Protein AF-K9FH38-F1 (afdb_monomer_lite)

InterPro domains:
  IPR036291 NAD(P)-binding domain superfamily [SSF51735] (2-85)

Foldseek 3Di:
DQQDQDPVCRVVNPVSVVVVVVLVVVQVVVVPDPDDDAAADEAEDAADDPCPDCVNCVVPDVVVVVHDYPVQQVVQQVVCVVVVDRYHYDDPSVVSVVVRCVVVPDPPDPDPPPPVVVVVVVVVVPDDD

pLDDT: mean 74.01, std 19.19, range [34.91, 97.19]

Structure (mmCIF, N/CA/C/O backbone):
data_AF-K9FH38-F1
#
_entry.id   AF-K9FH38-F1
#
loop_
_atom_site.group_PDB
_atom_site.id
_atom_site.type_symbol
_atom_site.label_atom_id
_atom_site.label_alt_id
_atom_site.label_comp_id
_atom_site.label_asym_id
_atom_site.label_entity_id
_atom_site.label_seq_id
_atom_site.pdbx_PDB_ins_code
_atom_site.Cartn_x
_atom_site.Cartn_y
_atom_site.Cartn_z
_atom_site.occupancy
_atom_site.B_iso_or_equiv
_atom_site.auth_seq_id
_atom_site.auth_comp_id
_atom_site.auth_asym_id
_atom_site.auth_atom_id
_atom_site.pdbx_PDB_model_num
ATOM 1 N N . MET A 1 1 ? 7.591 3.361 -2.419 1.00 61.41 1 MET A N 1
ATOM 2 C CA . MET A 1 1 ? 7.734 2.183 -1.550 1.00 61.41 1 MET A CA 1
ATOM 3 C C . MET A 1 1 ? 7.719 2.705 -0.131 1.00 61.41 1 MET A C 1
ATOM 5 O O . MET A 1 1 ? 8.562 3.538 0.170 1.00 61.41 1 MET A O 1
ATOM 9 N N . ALA A 1 2 ? 6.690 2.349 0.643 1.00 67.56 2 ALA A N 1
ATOM 10 C CA . ALA A 1 2 ? 6.457 2.847 2.005 1.00 67.56 2 ALA A CA 1
ATOM 11 C C . ALA A 1 2 ? 7.246 2.064 3.069 1.00 67.56 2 ALA A C 1
ATOM 13 O O . ALA A 1 2 ? 7.645 2.636 4.073 1.00 67.56 2 ALA A O 1
ATOM 14 N N . LEU A 1 3 ? 7.472 0.770 2.819 1.00 78.44 3 LEU A N 1
ATOM 15 C CA . LEU A 1 3 ? 7.978 -0.193 3.803 1.00 78.44 3 LEU A CA 1
ATOM 16 C C . LEU A 1 3 ? 9.509 -0.318 3.800 1.00 78.44 3 LEU A C 1
ATOM 18 O O . LEU A 1 3 ? 10.116 -0.628 4.817 1.00 78.44 3 LEU A O 1
ATOM 22 N N . VAL A 1 4 ? 10.146 -0.048 2.655 1.00 78.06 4 VAL A N 1
ATOM 23 C CA . VAL A 1 4 ? 11.599 -0.182 2.471 1.00 78.06 4 VAL A CA 1
ATOM 24 C C . VAL A 1 4 ? 12.186 1.139 1.966 1.00 78.06 4 VAL A C 1
ATOM 26 O O . VAL A 1 4 ? 11.631 1.724 1.024 1.00 78.06 4 VAL A O 1
ATOM 29 N N . PRO A 1 5 ? 13.310 1.616 2.539 1.00 74.12 5 PRO A N 1
ATOM 30 C CA . PRO A 1 5 ? 13.972 2.834 2.087 1.00 74.12 5 PRO A CA 1
ATOM 31 C C . PRO A 1 5 ? 14.357 2.783 0.603 1.00 74.12 5 PRO A C 1
ATOM 33 O O . PRO A 1 5 ? 15.043 1.870 0.147 1.00 74.12 5 PRO A O 1
ATOM 36 N N . MET A 1 6 ? 13.958 3.807 -0.157 1.00 73.88 6 MET A N 1
ATOM 37 C CA . MET A 1 6 ? 14.328 3.962 -1.566 1.00 73.88 6 MET A CA 1
ATOM 38 C C . MET A 1 6 ? 15.359 5.083 -1.728 1.00 73.88 6 MET A C 1
ATOM 40 O O . MET A 1 6 ? 15.008 6.262 -1.753 1.00 73.88 6 MET A O 1
ATOM 44 N N . MET A 1 7 ? 16.629 4.715 -1.909 1.00 75.38 7 MET A N 1
ATOM 45 C CA . MET A 1 7 ? 17.748 5.673 -1.970 1.00 75.38 7 MET A CA 1
ATOM 46 C C . MET A 1 7 ? 17.663 6.663 -3.140 1.00 75.38 7 MET A C 1
ATOM 48 O O . MET A 1 7 ? 18.111 7.799 -3.028 1.00 75.38 7 MET A O 1
ATOM 52 N N . ARG A 1 8 ? 17.062 6.254 -4.263 1.00 72.31 8 ARG A N 1
ATOM 53 C CA . ARG A 1 8 ? 16.936 7.087 -5.469 1.00 72.31 8 ARG A CA 1
ATOM 54 C C . ARG A 1 8 ? 15.893 8.203 -5.325 1.00 72.31 8 ARG A C 1
ATOM 56 O O . ARG A 1 8 ? 15.987 9.219 -6.007 1.00 72.31 8 ARG A O 1
ATOM 63 N N . CYS A 1 9 ? 14.893 8.015 -4.464 1.00 77.75 9 CYS A N 1
ATOM 64 C CA . CYS A 1 9 ? 13.778 8.947 -4.284 1.00 77.75 9 CYS A CA 1
ATOM 65 C C . CYS A 1 9 ? 13.384 9.013 -2.794 1.00 77.75 9 CYS A C 1
ATOM 67 O O . CYS A 1 9 ? 12.331 8.489 -2.414 1.00 77.75 9 CYS A O 1
ATOM 69 N N . PRO A 1 10 ? 14.220 9.626 -1.933 1.00 79.25 10 PRO A N 1
ATOM 70 C CA . PRO A 1 10 ? 14.017 9.603 -0.483 1.00 79.25 10 PRO A CA 1
ATOM 71 C C . PRO A 1 10 ? 12.735 10.327 -0.050 1.00 79.25 10 PRO A C 1
ATOM 73 O O . PRO A 1 10 ? 12.040 9.866 0.850 1.00 79.25 10 PRO A O 1
ATOM 76 N N . ASN A 1 11 ? 12.369 11.415 -0.733 1.00 85.56 11 ASN A N 1
ATOM 77 C CA . ASN A 1 11 ? 11.118 12.141 -0.500 1.00 85.56 11 ASN A CA 1
ATOM 78 C C . ASN A 1 11 ? 9.879 11.282 -0.808 1.00 85.56 11 ASN A C 1
ATOM 80 O O . ASN A 1 11 ? 8.954 11.227 -0.004 1.00 85.56 11 ASN A O 1
ATOM 84 N N . TYR A 1 12 ? 9.883 10.562 -1.933 1.00 82.00 12 TYR A N 1
ATOM 85 C CA . TYR A 1 12 ? 8.805 9.653 -2.316 1.00 82.00 12 TYR A CA 1
ATOM 86 C C . TYR A 1 12 ? 8.640 8.522 -1.296 1.00 82.00 12 TYR A C 1
ATOM 88 O O . TYR A 1 12 ? 7.517 8.213 -0.896 1.00 82.00 12 TYR A O 1
ATOM 96 N N . GLY A 1 13 ? 9.754 7.923 -0.856 1.00 84.50 13 GLY A N 1
ATOM 97 C CA . GLY A 1 13 ? 9.752 6.903 0.194 1.00 84.50 13 GLY A CA 1
ATOM 98 C C . GLY A 1 13 ? 9.163 7.427 1.505 1.00 84.50 13 GLY A C 1
ATOM 99 O O . GLY A 1 13 ? 8.223 6.833 2.027 1.00 84.50 13 GLY A O 1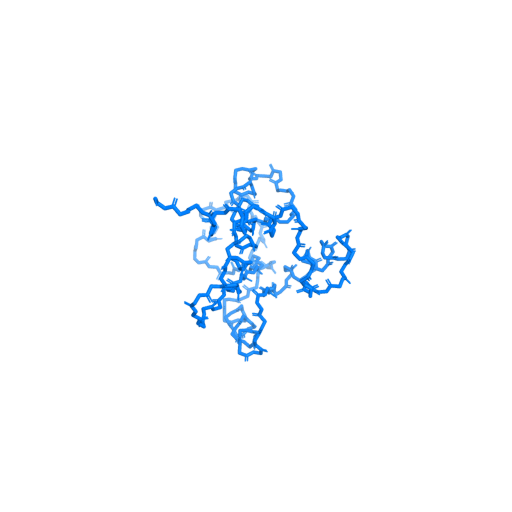
ATOM 100 N N . ALA A 1 14 ? 9.642 8.582 1.980 1.00 87.25 14 ALA A N 1
ATOM 101 C CA . ALA A 1 14 ? 9.172 9.205 3.217 1.00 87.25 14 ALA A CA 1
ATOM 102 C C . ALA A 1 14 ? 7.672 9.543 3.182 1.00 87.25 14 ALA A C 1
ATOM 104 O O . ALA A 1 14 ? 6.946 9.203 4.114 1.00 87.25 14 ALA A O 1
ATOM 105 N N . SER A 1 15 ? 7.175 10.149 2.097 1.00 90.50 15 SER A N 1
ATOM 106 C CA . SER A 1 15 ? 5.745 10.460 1.968 1.00 90.50 15 SER A CA 1
ATOM 107 C C . SER A 1 15 ? 4.875 9.202 1.952 1.00 90.50 15 SER A C 1
ATOM 109 O O . SER A 1 15 ? 3.795 9.197 2.538 1.00 90.50 15 SER A O 1
ATOM 111 N N . LYS A 1 16 ? 5.335 8.121 1.308 1.00 90.62 16 LYS A N 1
ATOM 112 C CA . LYS A 1 16 ? 4.606 6.846 1.291 1.00 90.62 16 LYS A CA 1
ATOM 113 C C . LYS A 1 16 ? 4.620 6.158 2.661 1.00 90.62 16 LYS A C 1
ATOM 115 O O . LYS A 1 16 ? 3.586 5.636 3.054 1.00 90.62 16 LYS A O 1
ATOM 120 N N . ALA A 1 17 ? 5.730 6.214 3.398 1.00 90.94 17 ALA A N 1
ATOM 121 C CA . ALA A 1 17 ? 5.812 5.703 4.769 1.00 90.94 17 ALA A CA 1
ATOM 122 C C . ALA A 1 17 ? 4.882 6.467 5.729 1.00 90.94 17 ALA A C 1
ATOM 124 O O . ALA A 1 17 ? 4.158 5.856 6.512 1.00 90.94 17 ALA A O 1
ATOM 125 N N . ALA A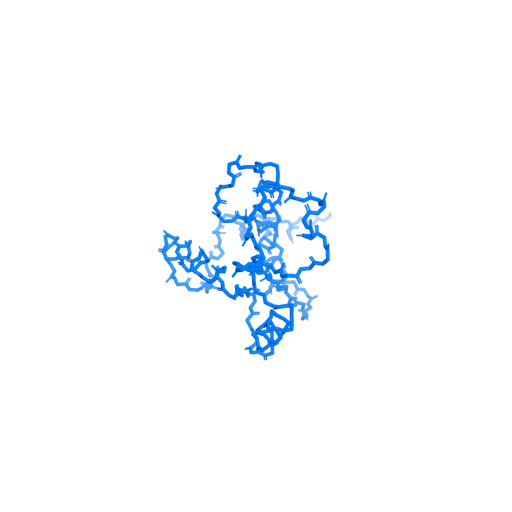 1 18 ? 4.844 7.799 5.623 1.00 91.81 18 ALA A N 1
ATOM 126 C CA . ALA A 1 18 ? 3.932 8.627 6.410 1.00 91.81 18 ALA A CA 1
ATOM 127 C C . ALA A 1 18 ? 2.458 8.304 6.113 1.00 91.81 18 ALA A C 1
ATOM 129 O O . ALA A 1 18 ? 1.655 8.198 7.037 1.00 91.81 18 ALA A O 1
ATOM 130 N N . LEU A 1 19 ? 2.110 8.103 4.835 1.00 93.38 19 LEU A N 1
ATOM 131 C CA . LEU A 1 19 ? 0.758 7.711 4.435 1.00 93.38 19 LEU A CA 1
ATOM 132 C C . LEU A 1 19 ? 0.372 6.331 4.983 1.00 93.38 19 LEU A C 1
ATOM 134 O O . LEU A 1 19 ? -0.726 6.190 5.509 1.00 93.38 19 LEU A O 1
ATOM 138 N N . HIS A 1 20 ? 1.271 5.347 4.905 1.00 92.56 20 HIS A N 1
ATOM 139 C CA . HIS A 1 20 ? 1.038 4.015 5.468 1.00 92.56 20 HIS A CA 1
ATOM 140 C C . HIS A 1 20 ? 0.744 4.091 6.974 1.00 92.56 20 HIS A C 1
ATOM 142 O O . HIS A 1 20 ? -0.271 3.582 7.445 1.00 92.56 20 HIS A O 1
ATOM 148 N N . HIS A 1 21 ? 1.566 4.830 7.728 1.00 92.06 21 HIS A N 1
ATOM 149 C CA . HIS A 1 21 ? 1.340 5.025 9.161 1.00 92.06 21 HIS A CA 1
ATOM 150 C C . HIS A 1 21 ? 0.006 5.730 9.459 1.00 92.06 21 HIS A C 1
ATOM 152 O O . HIS A 1 21 ? -0.714 5.344 10.380 1.00 92.06 21 HIS A O 1
ATOM 158 N N . PHE A 1 22 ? -0.352 6.738 8.659 1.00 94.06 22 PHE A N 1
ATOM 159 C CA . PHE A 1 22 ? -1.641 7.415 8.776 1.00 94.06 22 PHE A CA 1
ATOM 160 C C . PHE A 1 22 ? -2.819 6.461 8.534 1.00 94.06 22 PHE A C 1
ATOM 162 O O . PHE A 1 22 ? -3.785 6.498 9.292 1.00 94.06 22 PHE A O 1
ATOM 169 N N . ILE A 1 23 ? -2.735 5.582 7.530 1.00 93.56 23 ILE A N 1
ATOM 170 C CA . ILE A 1 23 ? -3.781 4.595 7.229 1.00 93.56 23 ILE A CA 1
ATOM 171 C C . ILE A 1 23 ? -3.961 3.607 8.387 1.00 93.56 23 ILE A C 1
ATOM 173 O O . ILE A 1 23 ? -5.101 3.327 8.757 1.00 93.56 23 ILE A O 1
ATOM 177 N N . LEU A 1 24 ? -2.873 3.119 8.992 1.00 90.94 24 LEU A N 1
ATOM 178 C CA . LEU A 1 24 ? -2.953 2.240 10.165 1.00 90.94 24 LEU A CA 1
ATOM 179 C C . LEU A 1 24 ? -3.686 2.922 11.330 1.00 90.94 24 LEU A C 1
ATOM 181 O O . LEU A 1 24 ? -4.631 2.355 11.872 1.00 90.94 24 LEU A O 1
ATOM 185 N N . ALA A 1 25 ? -3.312 4.161 11.664 1.00 91.56 25 ALA A N 1
ATOM 186 C CA . ALA 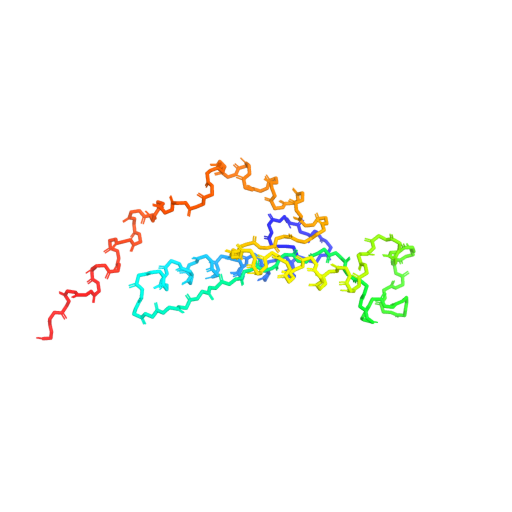A 1 25 ? -3.979 4.920 12.723 1.00 91.56 25 ALA A CA 1
ATOM 187 C C . ALA A 1 25 ? -5.456 5.207 12.400 1.00 91.56 25 ALA A C 1
ATOM 189 O O . ALA A 1 25 ? -6.314 5.109 13.280 1.00 91.56 25 ALA A O 1
ATOM 190 N N . LEU A 1 26 ? -5.759 5.538 11.140 1.00 91.44 26 LEU A N 1
ATOM 191 C CA . LEU A 1 26 ? -7.120 5.797 10.678 1.00 91.44 26 LEU A CA 1
ATOM 192 C C . LEU A 1 26 ? -7.996 4.542 10.769 1.00 91.44 26 LEU A C 1
ATOM 194 O O . LEU A 1 26 ? -9.129 4.640 11.232 1.00 91.44 26 LEU A O 1
ATOM 198 N N . ARG A 1 27 ? -7.481 3.365 10.384 1.00 91.25 27 ARG A N 1
ATOM 199 C CA . ARG A 1 27 ? -8.200 2.087 10.536 1.00 91.25 27 ARG A CA 1
ATOM 200 C C . ARG A 1 27 ? -8.587 1.841 11.986 1.00 91.25 27 ARG A C 1
ATOM 202 O O . ARG A 1 27 ? -9.754 1.576 12.247 1.00 91.25 27 ARG A O 1
ATOM 209 N N . THR A 1 28 ? -7.646 2.002 12.917 1.00 87.94 28 THR A N 1
ATOM 210 C CA . THR A 1 28 ? -7.919 1.837 14.352 1.00 87.94 28 THR A CA 1
ATOM 211 C C . THR A 1 28 ? -9.008 2.794 14.838 1.00 87.94 28 THR A C 1
ATOM 213 O O . THR A 1 28 ? -9.917 2.385 15.547 1.00 87.94 28 THR A O 1
ATOM 216 N N . GLN A 1 29 ? -8.975 4.064 14.421 1.00 88.00 29 GLN A N 1
ATOM 217 C CA . GLN A 1 29 ? -10.010 5.033 14.806 1.00 88.00 29 GLN A CA 1
ATOM 218 C C . GLN A 1 29 ? -11.398 4.694 14.244 1.00 88.00 29 GLN A C 1
ATOM 220 O O . GLN A 1 29 ? -12.403 4.999 14.886 1.00 88.00 29 GLN A O 1
ATOM 225 N N . LEU A 1 30 ? -11.461 4.110 13.045 1.00 89.44 30 LEU A N 1
ATOM 226 C CA . LEU A 1 30 ? -12.717 3.769 12.376 1.00 89.44 30 LEU A CA 1
ATOM 227 C C . LEU A 1 30 ? -13.299 2.430 12.837 1.00 89.44 30 LEU A C 1
ATOM 229 O O . LEU A 1 30 ? -14.519 2.307 12.836 1.00 89.44 30 LEU A O 1
ATOM 233 N N . GLN A 1 31 ? -12.471 1.475 13.278 1.00 82.88 31 GLN A N 1
ATOM 234 C CA . GLN A 1 31 ? -12.930 0.224 13.901 1.00 82.88 31 GLN A CA 1
ATOM 235 C C . GLN A 1 31 ? -13.791 0.491 15.147 1.00 82.88 31 GLN A C 1
ATOM 237 O O . GLN A 1 31 ? -14.833 -0.134 15.321 1.00 82.88 31 GLN A O 1
ATOM 242 N N . ASP A 1 32 ? -13.405 1.481 15.956 1.00 77.62 32 ASP A N 1
ATOM 243 C CA . ASP A 1 32 ? -14.133 1.900 17.165 1.00 77.62 32 ASP A CA 1
ATOM 244 C C . ASP A 1 32 ? -15.208 2.979 16.904 1.00 77.62 32 ASP A C 1
ATOM 246 O O . ASP A 1 32 ? -15.862 3.475 17.833 1.00 77.62 32 ASP A O 1
ATOM 250 N N . GLY A 1 33 ? -15.347 3.420 15.651 1.00 75.81 33 GLY A N 1
ATOM 251 C CA . GLY A 1 33 ? -16.185 4.547 15.253 1.00 75.81 33 GLY A CA 1
ATOM 252 C C . GLY A 1 33 ? -17.629 4.153 14.911 1.00 75.81 33 GLY A C 1
ATOM 253 O O . GLY A 1 33 ? -17.911 3.009 14.566 1.00 75.81 33 GLY A O 1
ATOM 254 N N . PRO A 1 34 ? -18.589 5.097 14.960 1.00 71.69 34 PRO A N 1
ATOM 255 C CA . PRO A 1 34 ? -19.945 4.841 14.488 1.00 71.69 34 PRO A CA 1
ATOM 256 C C . PRO A 1 34 ? -19.979 4.816 12.949 1.00 71.69 34 PRO A C 1
ATOM 258 O O . PRO A 1 34 ? -20.019 5.865 12.305 1.00 71.69 34 PRO A O 1
ATOM 261 N N . GLY A 1 35 ? -19.972 3.624 12.351 1.00 78.56 35 GLY A N 1
ATOM 262 C CA . GLY A 1 35 ? -20.124 3.428 10.905 1.00 78.56 35 GLY A CA 1
ATOM 263 C C . GLY A 1 35 ? -19.584 2.083 10.413 1.00 78.56 35 GLY A C 1
ATOM 264 O O . GLY A 1 35 ? -18.919 1.374 11.154 1.00 78.56 35 GLY A O 1
ATOM 265 N N . ASP A 1 36 ? -19.865 1.752 9.151 1.00 83.75 36 ASP A N 1
ATOM 266 C CA . ASP A 1 36 ? -19.310 0.585 8.444 1.00 83.75 36 ASP A CA 1
ATOM 267 C C . ASP A 1 36 ? -18.380 1.070 7.317 1.00 83.75 36 ASP A C 1
ATOM 269 O O . ASP A 1 36 ? -18.689 0.988 6.126 1.00 83.75 36 ASP A O 1
ATOM 273 N N . VAL A 1 37 ? -17.278 1.725 7.703 1.00 90.19 37 VAL A N 1
ATOM 274 C CA . VAL A 1 37 ? -16.285 2.266 6.763 1.00 90.19 37 VAL A CA 1
ATOM 275 C C . VAL A 1 37 ? -15.031 1.406 6.806 1.00 90.19 37 VAL A C 1
ATOM 277 O O . VAL A 1 37 ? -14.340 1.354 7.819 1.00 90.19 37 VAL A O 1
ATOM 280 N N . ARG A 1 38 ? -14.696 0.788 5.670 1.00 89.81 38 ARG A N 1
ATOM 281 C CA . ARG A 1 38 ? -13.456 0.019 5.491 1.00 89.81 38 ARG A CA 1
ATOM 282 C C . ARG A 1 38 ? -12.406 0.838 4.749 1.00 89.81 38 ARG A C 1
ATOM 284 O O . ARG A 1 38 ? -12.713 1.487 3.749 1.00 89.81 38 ARG A O 1
ATOM 291 N N . VAL A 1 39 ? -11.164 0.792 5.228 1.00 92.50 39 VAL A N 1
ATOM 292 C CA . VAL A 1 39 ? -10.023 1.496 4.623 1.00 92.50 39 VAL A CA 1
ATOM 293 C C . VAL A 1 39 ? -9.040 0.479 4.062 1.00 92.50 39 VAL A C 1
ATOM 295 O O . VAL A 1 39 ? -8.402 -0.262 4.809 1.00 92.50 39 VAL A O 1
ATOM 298 N N . LEU A 1 40 ? -8.878 0.489 2.742 1.00 94.06 40 LEU A N 1
ATOM 299 C CA . LEU A 1 40 ? -8.008 -0.433 2.016 1.00 94.06 40 LEU A CA 1
ATOM 300 C C . LEU A 1 40 ? -6.707 0.274 1.608 1.00 94.06 40 LEU A C 1
ATOM 302 O O . LEU A 1 40 ? -6.734 1.426 1.172 1.00 94.06 40 LEU A O 1
ATOM 306 N N . GLU A 1 41 ? -5.573 -0.414 1.716 1.00 94.69 41 GLU A N 1
ATOM 307 C CA . GLU A 1 41 ? -4.270 0.072 1.249 1.00 94.69 41 GLU A CA 1
ATOM 308 C C . GLU A 1 41 ? -3.719 -0.879 0.195 1.00 94.69 41 GLU A C 1
ATOM 310 O O . GLU A 1 41 ? -3.535 -2.063 0.454 1.00 94.69 41 GLU A O 1
ATOM 315 N N . ILE A 1 42 ? -3.445 -0.351 -0.997 1.00 94.12 42 ILE A N 1
ATOM 316 C CA . ILE A 1 42 ? -2.946 -1.126 -2.133 1.00 94.12 42 ILE A CA 1
ATOM 317 C C . ILE A 1 42 ? -1.460 -0.818 -2.326 1.00 94.12 42 ILE A C 1
ATOM 319 O O . ILE A 1 42 ? -1.077 0.351 -2.449 1.00 94.12 42 ILE A O 1
ATOM 323 N N . TYR A 1 43 ? -0.629 -1.859 -2.411 1.00 92.38 43 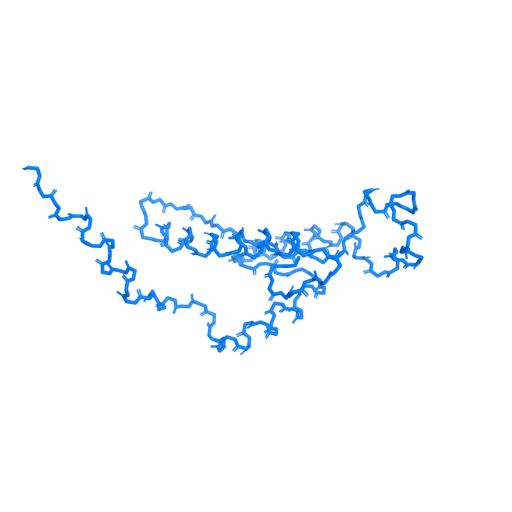TYR A N 1
ATOM 324 C CA . TYR A 1 43 ? 0.804 -1.753 -2.689 1.00 92.38 43 TYR A CA 1
ATOM 325 C C . TYR A 1 43 ? 1.080 -2.193 -4.132 1.00 92.38 43 TYR A C 1
ATOM 327 O O . TYR A 1 43 ? 1.204 -3.389 -4.400 1.00 92.38 43 TYR A O 1
ATOM 335 N N . PRO A 1 44 ? 1.166 -1.247 -5.084 1.00 90.00 44 PRO A N 1
ATOM 336 C CA . PRO A 1 44 ? 1.411 -1.581 -6.478 1.00 90.00 44 PRO A CA 1
ATOM 337 C C . PRO A 1 44 ? 2.889 -1.926 -6.732 1.00 90.00 44 PRO A C 1
ATOM 339 O O . PRO A 1 44 ? 3.777 -1.313 -6.122 1.00 90.00 44 PRO A O 1
ATOM 342 N N . PRO A 1 45 ? 3.177 -2.833 -7.685 1.00 86.25 45 PRO A N 1
ATOM 343 C CA . PRO A 1 45 ? 4.518 -3.023 -8.218 1.00 86.25 45 PRO A CA 1
ATOM 344 C C . PRO A 1 45 ? 4.848 -1.891 -9.207 1.00 86.25 45 PRO A C 1
ATOM 346 O O . PRO A 1 45 ? 4.112 -0.912 -9.355 1.00 86.25 45 PRO A O 1
ATOM 349 N N . ALA A 1 46 ? 5.970 -2.004 -9.918 1.00 82.81 46 ALA A N 1
ATOM 350 C CA . ALA A 1 46 ? 6.186 -1.164 -11.089 1.00 82.81 46 ALA A CA 1
ATOM 351 C C . ALA A 1 46 ? 5.204 -1.595 -12.199 1.00 82.81 46 ALA A C 1
ATOM 353 O O . ALA A 1 46 ? 5.302 -2.710 -12.707 1.00 82.81 46 ALA A O 1
ATOM 354 N N . VAL A 1 47 ? 4.260 -0.723 -12.564 1.00 79.88 47 VAL A N 1
ATOM 355 C CA . VAL A 1 47 ? 3.218 -1.001 -13.573 1.00 79.88 47 VAL A CA 1
ATOM 356 C C . VAL A 1 47 ? 3.520 -0.248 -14.868 1.00 79.88 47 VAL A C 1
ATOM 358 O O . VAL A 1 47 ? 4.078 0.854 -14.855 1.00 79.88 47 VAL A O 1
ATOM 361 N N . GLN A 1 48 ? 3.171 -0.841 -16.006 1.00 75.56 48 GLN A N 1
ATOM 362 C CA . GLN A 1 48 ? 3.274 -0.199 -17.315 1.00 75.56 48 GLN A CA 1
ATOM 363 C C . GLN A 1 48 ? 2.175 0.866 -17.471 1.00 75.56 48 GLN A C 1
ATOM 365 O O . GLN A 1 48 ? 1.059 0.562 -17.876 1.00 75.56 48 GLN A O 1
ATOM 370 N N . ILE A 1 49 ? 2.485 2.118 -17.133 1.00 66.12 49 ILE A N 1
ATOM 371 C CA . ILE A 1 49 ? 1.624 3.288 -17.382 1.00 66.12 49 ILE A CA 1
ATOM 372 C C . ILE A 1 49 ? 2.338 4.283 -18.303 1.00 66.12 49 ILE A C 1
ATOM 374 O O . ILE A 1 49 ? 3.570 4.342 -18.306 1.00 66.12 49 ILE A O 1
ATOM 378 N N . GLU A 1 50 ? 1.583 5.097 -19.050 1.00 58.03 50 GLU A N 1
ATOM 379 C CA . GLU A 1 50 ? 2.130 6.024 -20.064 1.00 58.03 50 GLU A CA 1
ATOM 380 C C . GLU A 1 50 ? 3.173 7.017 -19.516 1.00 58.03 50 GLU A C 1
ATOM 382 O O . GLU A 1 50 ? 4.054 7.478 -20.238 1.00 58.03 50 GLU A O 1
ATOM 387 N N . LEU A 1 51 ? 3.146 7.292 -18.207 1.00 57.25 51 LEU A N 1
ATOM 388 C CA . LEU A 1 51 ? 4.117 8.154 -17.526 1.00 57.25 51 LEU A CA 1
ATOM 389 C C . LEU A 1 51 ? 5.558 7.598 -17.541 1.00 57.25 51 LEU A C 1
ATOM 391 O O . LEU A 1 51 ? 6.512 8.338 -17.299 1.00 57.25 51 LEU A O 1
ATOM 395 N N . HIS A 1 52 ? 5.736 6.305 -17.818 1.00 53.53 52 HIS A N 1
ATOM 396 C CA . HIS A 1 52 ? 7.032 5.624 -17.808 1.00 53.53 52 HIS A CA 1
ATOM 397 C C . HIS A 1 52 ? 7.667 5.439 -19.190 1.00 53.53 52 HIS A C 1
ATOM 399 O O . HIS A 1 52 ? 8.559 4.594 -19.350 1.00 53.53 52 HIS A O 1
ATOM 405 N N . ASP A 1 53 ? 7.211 6.210 -20.175 1.00 52.31 53 ASP A N 1
ATOM 406 C CA . ASP A 1 53 ? 7.783 6.182 -21.509 1.00 52.31 53 ASP A CA 1
ATOM 407 C C . ASP A 1 53 ? 9.256 6.637 -21.498 1.00 52.31 53 ASP A C 1
ATOM 409 O O . ASP A 1 53 ? 9.684 7.489 -20.710 1.00 52.31 53 ASP A O 1
ATOM 413 N N . SER A 1 54 ? 10.037 6.057 -22.402 1.00 50.81 54 SER A N 1
ATOM 414 C CA . SER A 1 54 ? 11.487 6.241 -22.574 1.00 50.81 54 SER A CA 1
ATOM 415 C C . SER A 1 54 ? 11.926 7.709 -22.721 1.00 50.81 54 SER A C 1
ATOM 417 O O . SER A 1 54 ? 13.079 8.049 -22.458 1.00 50.81 54 SER A O 1
ATOM 419 N N . LYS A 1 55 ? 10.986 8.601 -23.057 1.00 52.62 55 LYS A N 1
ATOM 420 C CA . LYS A 1 55 ? 11.159 10.059 -23.126 1.00 52.62 55 LYS A CA 1
ATOM 421 C C . LYS A 1 55 ? 11.252 10.751 -21.755 1.00 52.62 55 LYS A C 1
ATOM 423 O O . LYS A 1 55 ? 11.890 11.794 -21.656 1.00 52.62 55 LYS A O 1
ATOM 428 N N . HIS A 1 56 ? 10.631 10.187 -20.715 1.00 52.44 56 HIS A N 1
ATOM 429 C CA . HIS A 1 56 ? 10.576 10.752 -19.357 1.00 52.44 56 HIS A CA 1
ATOM 430 C C . HIS A 1 56 ? 11.513 10.042 -18.364 1.00 52.44 56 HIS A C 1
ATOM 432 O O . HIS A 1 56 ? 11.790 10.580 -17.293 1.00 52.44 56 HIS A O 1
ATOM 438 N N . GLN A 1 57 ? 12.021 8.851 -18.706 1.00 56.19 57 GLN A N 1
ATOM 439 C CA . GLN A 1 57 ? 13.008 8.105 -17.911 1.00 56.19 57 GLN A CA 1
ATOM 440 C C . GLN A 1 57 ? 14.106 7.495 -18.806 1.00 56.19 57 GLN A C 1
ATOM 442 O O . GLN A 1 57 ? 14.171 6.271 -18.944 1.00 56.19 57 GLN A O 1
ATOM 447 N N . PRO A 1 58 ? 14.980 8.324 -19.412 1.00 54.59 58 PRO A N 1
ATOM 448 C CA . PRO A 1 58 ? 16.039 7.861 -20.320 1.00 54.59 58 PRO A CA 1
ATOM 449 C C . PRO A 1 58 ? 17.079 6.947 -19.641 1.00 54.59 58 PRO A C 1
ATOM 451 O O . PRO A 1 58 ? 17.775 6.188 -20.317 1.00 54.59 58 PRO A O 1
ATOM 454 N N . ASP A 1 59 ? 17.157 6.986 -18.309 1.00 56.16 59 ASP A N 1
ATOM 455 C CA . ASP A 1 59 ? 18.073 6.189 -17.486 1.00 56.16 59 ASP A CA 1
ATOM 456 C C . ASP A 1 59 ? 17.596 4.735 -17.300 1.00 56.16 59 ASP A C 1
ATOM 458 O O . ASP A 1 59 ? 18.392 3.864 -16.953 1.00 56.16 59 ASP A O 1
ATOM 462 N N . LEU A 1 60 ? 16.307 4.449 -17.533 1.00 55.00 60 LEU A N 1
ATOM 463 C CA . LEU A 1 60 ? 15.742 3.097 -17.478 1.00 55.00 60 LEU A CA 1
ATOM 464 C C . LEU A 1 60 ? 15.756 2.457 -18.871 1.00 55.00 60 LEU A C 1
ATOM 466 O O . LEU A 1 60 ? 14.709 2.160 -19.451 1.00 55.00 60 LEU A O 1
ATOM 470 N N . LYS A 1 61 ? 16.953 2.213 -19.410 1.00 46.62 61 LYS A N 1
ATOM 471 C CA . LYS A 1 61 ? 17.094 1.295 -20.549 1.00 46.62 61 LYS A CA 1
ATOM 472 C C . LYS A 1 61 ? 16.601 -0.089 -20.098 1.00 46.62 61 LYS A C 1
ATOM 474 O O . LYS A 1 61 ? 16.970 -0.548 -19.024 1.00 46.62 61 LYS A O 1
ATOM 479 N N . ASP A 1 62 ? 15.680 -0.676 -20.860 1.00 49.91 62 ASP A N 1
ATOM 480 C CA . ASP A 1 62 ? 15.022 -1.973 -20.604 1.00 49.91 62 ASP A CA 1
ATOM 481 C C . ASP A 1 62 ? 14.038 -2.051 -19.418 1.00 49.91 62 ASP A C 1
ATOM 483 O O . ASP A 1 62 ? 13.459 -3.105 -19.158 1.00 49.91 62 ASP A O 1
ATOM 487 N N . GLY A 1 63 ? 13.722 -0.930 -18.757 1.00 49.31 63 GLY A N 1
ATOM 488 C CA . GLY A 1 63 ? 12.791 -0.908 -17.616 1.00 49.31 63 GLY A CA 1
ATOM 489 C C . GLY A 1 63 ? 11.346 -1.321 -17.935 1.00 49.31 63 GLY A C 1
ATOM 490 O O . GLY A 1 63 ? 10.577 -1.587 -17.018 1.00 49.31 63 GLY A O 1
ATOM 491 N N . HIS A 1 64 ? 10.966 -1.386 -19.215 1.00 50.72 64 HIS A N 1
ATOM 492 C CA . HIS A 1 64 ? 9.647 -1.855 -19.650 1.00 50.72 64 HIS A CA 1
ATOM 493 C C . HIS A 1 64 ? 9.453 -3.370 -19.461 1.00 50.72 64 HIS A C 1
ATOM 495 O O . HIS A 1 64 ? 8.331 -3.795 -19.210 1.00 50.72 64 HIS A O 1
ATOM 501 N N . LEU A 1 65 ? 10.533 -4.164 -19.510 1.00 50.03 65 LEU A N 1
ATOM 502 C CA . LEU A 1 65 ? 10.483 -5.628 -19.368 1.00 50.03 65 LEU A CA 1
ATOM 503 C C . LEU A 1 65 ? 10.255 -6.087 -17.919 1.00 50.03 65 LEU A C 1
ATOM 505 O O . LEU A 1 65 ? 9.868 -7.224 -17.687 1.00 50.03 65 LEU A O 1
ATOM 509 N N . MET A 1 66 ? 10.484 -5.202 -16.945 1.00 59.81 66 MET A N 1
ATOM 510 C CA . MET A 1 66 ? 10.361 -5.472 -15.505 1.00 59.81 66 MET A CA 1
ATOM 511 C C . MET A 1 66 ? 9.062 -4.917 -14.900 1.00 59.81 66 MET A C 1
ATOM 513 O O . MET A 1 66 ? 8.956 -4.777 -13.681 1.00 59.81 66 MET A O 1
ATOM 517 N N . ARG A 1 67 ? 8.089 -4.526 -15.730 1.00 70.25 67 ARG A N 1
ATOM 518 C CA . ARG A 1 67 ? 6.839 -3.910 -15.268 1.00 70.25 67 ARG A CA 1
ATOM 519 C C . ARG A 1 67 ? 5.652 -4.816 -15.536 1.00 70.25 67 ARG A C 1
ATOM 521 O O . ARG A 1 67 ? 5.501 -5.322 -16.645 1.00 70.25 67 ARG A O 1
ATOM 528 N N . MET A 1 68 ? 4.783 -4.935 -14.542 1.00 85.44 68 MET A N 1
ATOM 529 C CA . MET A 1 68 ? 3.511 -5.640 -14.657 1.00 85.44 68 MET A CA 1
ATOM 530 C C . MET A 1 68 ? 2.602 -4.919 -15.672 1.00 85.44 68 MET A C 1
ATOM 532 O O . MET A 1 68 ? 2.501 -3.683 -15.612 1.00 85.44 68 MET A O 1
ATOM 536 N N . PRO A 1 69 ? 1.951 -5.634 -16.605 1.00 88.81 69 PRO A N 1
ATOM 537 C CA . PRO A 1 69 ? 0.916 -5.064 -17.463 1.00 88.81 69 PRO A CA 1
ATOM 538 C C . PRO A 1 69 ? -0.227 -4.448 -16.646 1.00 88.81 69 PRO A C 1
ATOM 540 O O . PRO A 1 69 ? -0.618 -4.975 -15.607 1.00 88.81 69 PRO A O 1
ATOM 543 N N . LEU A 1 70 ? -0.787 -3.329 -17.121 1.00 88.19 70 LEU A N 1
ATOM 544 C CA . LEU A 1 70 ? -1.839 -2.607 -16.395 1.00 88.19 70 LEU A CA 1
ATOM 545 C C . LEU A 1 70 ? -3.087 -3.466 -16.157 1.00 88.19 70 LEU A C 1
ATOM 547 O O . LEU A 1 70 ? -3.645 -3.418 -15.066 1.00 88.19 70 LEU A O 1
ATOM 551 N N . GLN A 1 71 ? -3.507 -4.244 -17.158 1.00 90.12 71 GLN A N 1
ATOM 552 C CA . GLN A 1 71 ? -4.685 -5.100 -17.025 1.00 90.12 71 GLN A CA 1
ATOM 553 C C . GLN A 1 71 ? -4.473 -6.159 -15.938 1.00 90.12 71 GLN A C 1
ATOM 555 O O . GLN A 1 71 ? -5.316 -6.295 -15.064 1.00 90.12 71 GLN A O 1
ATOM 560 N N . GLU A 1 72 ? -3.305 -6.809 -15.918 1.00 92.50 72 GLU A N 1
ATOM 561 C CA . GLU A 1 72 ? -2.967 -7.788 -14.879 1.00 92.50 72 GLU A CA 1
ATOM 562 C C . GLU A 1 72 ? -2.954 -7.152 -13.482 1.00 92.50 72 GLU A C 1
ATOM 564 O O . GLU A 1 72 ? -3.438 -7.753 -12.527 1.00 92.50 72 GLU A O 1
ATOM 569 N N . PHE A 1 73 ? -2.438 -5.922 -13.349 1.00 93.38 73 PHE A N 1
ATOM 570 C CA . PHE A 1 73 ? -2.484 -5.193 -12.078 1.00 93.38 73 PHE A CA 1
ATOM 571 C C . PHE A 1 73 ? -3.924 -4.943 -11.612 1.00 93.38 73 PHE A C 1
ATOM 573 O O . PHE A 1 73 ? -4.221 -5.121 -10.432 1.00 93.38 73 PHE A O 1
ATOM 580 N N . VAL A 1 74 ? -4.803 -4.507 -12.521 1.00 94.75 74 VAL A N 1
ATOM 581 C CA . VAL A 1 74 ? -6.208 -4.217 -12.202 1.00 94.75 74 VAL A CA 1
ATOM 582 C C . VAL A 1 74 ? -6.939 -5.489 -11.792 1.00 94.75 74 VAL A C 1
ATOM 584 O O . VAL A 1 74 ? -7.612 -5.473 -10.764 1.00 94.75 74 VAL A O 1
ATOM 587 N N . ASP A 1 75 ? -6.771 -6.571 -12.551 1.00 96.50 75 ASP A N 1
ATOM 588 C CA . ASP A 1 75 ? -7.430 -7.850 -12.286 1.00 96.50 75 ASP A CA 1
ATOM 589 C C . ASP A 1 75 ? -6.992 -8.406 -10.920 1.00 96.50 75 ASP A C 1
ATOM 591 O O . ASP A 1 75 ? -7.829 -8.687 -10.062 1.00 96.50 75 ASP A O 1
ATOM 595 N N . GLU A 1 76 ? -5.681 -8.449 -10.653 1.00 95.75 76 GLU A N 1
ATOM 596 C CA . GLU A 1 76 ? -5.157 -8.952 -9.379 1.00 95.75 76 GLU A CA 1
ATOM 597 C C . GLU A 1 76 ? -5.563 -8.069 -8.187 1.00 95.75 76 GLU A C 1
ATOM 599 O O . GLU A 1 76 ? -5.915 -8.582 -7.121 1.00 95.75 76 GLU A O 1
ATOM 604 N N . ALA A 1 77 ? -5.530 -6.741 -8.340 1.00 95.88 77 ALA A N 1
ATOM 605 C CA . ALA A 1 77 ? -5.988 -5.834 -7.290 1.00 95.88 77 ALA A CA 1
ATOM 606 C C . ALA A 1 77 ? -7.483 -6.033 -7.004 1.00 95.88 77 ALA A C 1
ATOM 608 O O . ALA A 1 77 ? -7.890 -6.070 -5.841 1.00 95.88 77 ALA A O 1
ATOM 609 N N . TRP A 1 78 ? -8.296 -6.178 -8.051 1.00 96.88 78 TRP A N 1
ATOM 610 C CA . TRP A 1 78 ? -9.740 -6.331 -7.931 1.00 96.88 78 TRP A CA 1
ATOM 611 C C . TRP A 1 78 ? -10.145 -7.645 -7.264 1.00 96.88 78 TRP A C 1
ATOM 613 O O . TRP A 1 78 ? -11.023 -7.641 -6.395 1.00 96.88 78 TRP A O 1
ATOM 623 N N . ASP A 1 79 ? -9.484 -8.748 -7.609 1.00 97.19 79 ASP A N 1
ATOM 624 C CA . ASP A 1 79 ? -9.741 -10.055 -7.000 1.00 97.19 79 ASP A CA 1
ATOM 625 C C . ASP A 1 79 ? -9.505 -10.020 -5.484 1.00 97.19 79 ASP A C 1
ATOM 627 O O . ASP A 1 79 ? -10.315 -10.523 -4.704 1.00 97.19 79 ASP A O 1
ATOM 631 N N . ARG A 1 80 ? -8.438 -9.344 -5.046 1.00 94.56 80 ARG A N 1
ATOM 632 C CA . ARG A 1 80 ? -8.071 -9.218 -3.624 1.00 94.56 80 ARG A CA 1
ATOM 633 C C . ARG A 1 80 ? -8.998 -8.277 -2.857 1.00 94.56 80 ARG A C 1
ATOM 635 O O . ARG A 1 80 ? -9.404 -8.590 -1.738 1.00 94.56 80 ARG A O 1
ATOM 642 N N . ILE A 1 81 ? -9.410 -7.169 -3.479 1.00 94.75 81 ILE A N 1
ATOM 643 C CA . ILE A 1 81 ? -10.464 -6.295 -2.933 1.00 94.75 81 ILE A CA 1
ATOM 644 C C . ILE A 1 81 ? -11.760 -7.094 -2.747 1.00 94.75 81 ILE A C 1
ATOM 646 O O . ILE A 1 81 ? -12.396 -7.017 -1.696 1.00 94.75 81 ILE A O 1
ATOM 650 N N . SER A 1 82 ? -12.137 -7.890 -3.750 1.00 96.00 82 SER A N 1
ATOM 651 C CA . SER A 1 82 ? -13.354 -8.710 -3.724 1.00 96.00 82 SER A CA 1
ATOM 652 C C . SER A 1 82 ? -13.285 -9.830 -2.681 1.00 96.00 82 SER A C 1
ATOM 654 O O . SER A 1 82 ? -14.313 -10.197 -2.113 1.0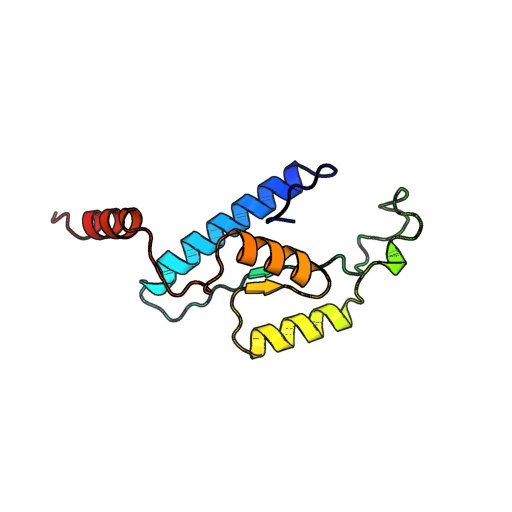0 96.00 82 SER A O 1
ATOM 656 N N . ALA A 1 83 ? -12.084 -10.330 -2.382 1.00 95.12 83 ALA A N 1
ATOM 657 C CA . ALA A 1 83 ? -11.827 -11.288 -1.308 1.00 95.12 83 ALA A CA 1
ATOM 658 C C . ALA A 1 83 ? -11.886 -10.671 0.106 1.00 95.12 83 ALA A C 1
ATOM 660 O O . ALA A 1 83 ? -11.862 -11.409 1.089 1.00 95.12 83 ALA A O 1
ATOM 661 N N . GLY A 1 84 ? -12.002 -9.342 0.222 1.00 93.06 84 GLY A N 1
ATOM 662 C CA . GLY A 1 84 ? -12.103 -8.640 1.502 1.00 93.06 84 GLY A CA 1
ATOM 663 C C . GLY A 1 84 ? -10.761 -8.357 2.179 1.00 93.06 84 GLY A C 1
ATOM 664 O O . GLY A 1 84 ? -10.737 -8.171 3.391 1.00 93.06 84 GLY A O 1
ATOM 665 N N . GLU A 1 85 ? -9.657 -8.334 1.427 1.00 93.19 85 GLU A N 1
ATOM 666 C CA . GLU A 1 85 ? -8.341 -7.970 1.962 1.00 93.19 85 GLU A CA 1
ATOM 667 C C . GLU A 1 85 ? -8.222 -6.450 2.198 1.00 93.19 85 GLU A C 1
ATOM 669 O O . GLU A 1 85 ? -8.519 -5.656 1.306 1.00 93.19 85 GLU A O 1
ATOM 674 N N . ASP A 1 86 ? -7.712 -6.035 3.365 1.00 91.69 86 ASP A N 1
ATOM 675 C CA . ASP A 1 86 ? -7.508 -4.613 3.702 1.00 91.69 86 ASP A CA 1
ATOM 676 C C . ASP A 1 86 ? -6.121 -4.078 3.308 1.00 91.69 86 ASP A C 1
ATOM 678 O O . ASP A 1 86 ? -5.952 -2.878 3.072 1.00 91.69 86 ASP A O 1
ATOM 682 N N . GLN A 1 87 ? -5.117 -4.955 3.238 1.00 92.69 87 GLN A N 1
ATOM 683 C CA . GLN A 1 87 ? -3.747 -4.651 2.817 1.00 92.69 87 GLN A CA 1
ATOM 684 C C . GLN A 1 87 ? -3.431 -5.487 1.577 1.00 92.69 87 GLN A C 1
ATOM 686 O O . GLN A 1 87 ? -3.330 -6.706 1.652 1.00 92.69 87 GLN A O 1
ATOM 691 N N . ILE A 1 88 ? -3.323 -4.835 0.420 1.00 94.75 88 ILE A N 1
ATOM 692 C CA . ILE A 1 88 ? -3.400 -5.481 -0.893 1.00 94.75 88 ILE A CA 1
ATOM 693 C C . ILE A 1 88 ? -2.076 -5.281 -1.643 1.00 94.75 88 ILE A C 1
ATOM 695 O O . ILE A 1 88 ? -1.955 -4.369 -2.468 1.00 94.75 88 ILE A O 1
ATOM 699 N N . PRO A 1 89 ? -1.038 -6.089 -1.369 1.00 93.00 89 PRO A N 1
ATOM 700 C CA . PRO A 1 89 ? 0.141 -6.127 -2.218 1.00 93.00 89 PRO A CA 1
ATOM 701 C C . PRO A 1 89 ? -0.144 -6.840 -3.540 1.00 93.00 89 PRO A C 1
ATOM 703 O O . PRO A 1 89 ? -0.777 -7.897 -3.566 1.00 93.00 89 PRO A O 1
ATOM 706 N N . VAL A 1 90 ? 0.345 -6.257 -4.636 1.00 93.12 90 VAL A N 1
ATOM 707 C CA . VAL A 1 90 ? 0.136 -6.753 -6.004 1.00 93.12 90 VAL A CA 1
ATOM 708 C C . VAL A 1 90 ? 1.479 -7.047 -6.675 1.00 93.12 90 VAL A C 1
ATOM 710 O O . VAL A 1 90 ? 2.442 -6.283 -6.530 1.00 93.12 90 VAL A O 1
ATOM 713 N N . GLY A 1 91 ? 1.565 -8.157 -7.408 1.00 90.62 91 GLY A N 1
ATOM 714 C CA . GLY A 1 91 ? 2.787 -8.580 -8.096 1.00 90.62 91 GLY A CA 1
ATOM 715 C C . GLY A 1 91 ? 4.003 -8.647 -7.160 1.00 90.62 91 GLY A C 1
ATOM 716 O O . GLY A 1 91 ? 3.919 -9.154 -6.042 1.00 90.62 91 GLY A O 1
ATOM 717 N N . SER A 1 92 ? 5.137 -8.077 -7.583 1.00 87.19 92 SER A N 1
ATOM 718 C CA . SER A 1 92 ? 6.393 -8.086 -6.810 1.00 87.19 92 SER A CA 1
ATOM 719 C C . SER A 1 92 ? 6.340 -7.297 -5.494 1.00 87.19 92 SER A C 1
ATOM 721 O O . SER A 1 92 ? 7.277 -7.359 -4.701 1.00 87.19 92 SER A O 1
ATOM 723 N N . ALA A 1 93 ? 5.283 -6.515 -5.242 1.00 88.25 93 ALA A N 1
ATOM 724 C CA . ALA A 1 93 ? 5.116 -5.846 -3.953 1.00 88.25 93 ALA A CA 1
ATOM 725 C C . ALA A 1 93 ? 4.820 -6.844 -2.819 1.00 88.25 93 ALA A C 1
ATOM 727 O O . ALA A 1 93 ? 5.069 -6.519 -1.660 1.00 88.25 93 ALA A O 1
ATOM 728 N N . LYS A 1 94 ? 4.344 -8.055 -3.148 1.00 90.06 94 LYS A N 1
ATOM 729 C CA . LYS A 1 94 ? 4.085 -9.140 -2.188 1.00 90.06 94 LYS A CA 1
ATOM 730 C C . LYS A 1 94 ? 5.337 -9.544 -1.423 1.00 90.06 94 LYS A C 1
ATOM 732 O O . LYS A 1 94 ? 5.282 -9.630 -0.206 1.00 90.06 94 LYS A O 1
ATOM 737 N N . ASP A 1 95 ? 6.467 -9.698 -2.108 1.00 87.19 95 ASP A N 1
ATOM 738 C CA . ASP A 1 95 ? 7.723 -10.105 -1.465 1.00 87.19 95 ASP A CA 1
ATOM 739 C C . ASP A 1 95 ? 8.194 -9.062 -0.443 1.00 87.19 95 ASP A C 1
ATOM 741 O O . ASP A 1 95 ? 8.624 -9.395 0.659 1.00 87.19 95 ASP A O 1
ATOM 745 N N . ILE A 1 96 ? 8.062 -7.778 -0.796 1.00 84.44 96 ILE A N 1
ATOM 746 C CA . ILE A 1 96 ? 8.412 -6.657 0.084 1.00 84.44 96 ILE A CA 1
ATOM 747 C C . ILE A 1 96 ? 7.472 -6.602 1.289 1.00 84.44 96 ILE A C 1
ATOM 749 O O . ILE A 1 96 ? 7.926 -6.378 2.409 1.00 84.44 96 ILE A O 1
ATOM 753 N N . TYR A 1 97 ? 6.173 -6.772 1.049 1.00 87.81 97 TYR A N 1
ATOM 754 C CA . TYR A 1 97 ? 5.157 -6.744 2.091 1.00 87.81 97 TYR A CA 1
ATOM 755 C C . TYR A 1 97 ? 5.339 -7.906 3.072 1.00 87.81 97 TYR A C 1
ATOM 757 O O . TYR A 1 97 ? 5.495 -7.676 4.265 1.00 87.81 97 TYR A O 1
ATOM 765 N N . ASN A 1 98 ? 5.436 -9.137 2.568 1.00 86.38 98 ASN A N 1
ATOM 766 C CA . ASN A 1 98 ? 5.608 -10.330 3.395 1.00 86.38 98 ASN A CA 1
ATOM 767 C C . ASN A 1 98 ? 6.907 -10.271 4.204 1.00 86.38 98 ASN A C 1
ATOM 769 O O . ASN A 1 98 ? 6.893 -10.558 5.395 1.00 86.38 98 ASN A O 1
ATOM 773 N N . GLY A 1 99 ? 8.012 -9.823 3.597 1.00 84.00 99 GLY A N 1
ATOM 774 C CA . GLY A 1 99 ? 9.273 -9.656 4.321 1.00 84.00 99 GLY A CA 1
ATOM 775 C C . GLY A 1 99 ? 9.197 -8.607 5.437 1.00 84.00 99 GLY A C 1
ATOM 776 O O . GLY A 1 99 ? 9.872 -8.746 6.456 1.00 84.00 99 GLY A O 1
ATOM 777 N N . PHE A 1 100 ? 8.373 -7.568 5.272 1.00 81.00 100 PHE A N 1
ATOM 778 C CA . PHE A 1 100 ? 8.118 -6.585 6.323 1.00 81.00 100 PHE A CA 1
ATOM 779 C C . PHE A 1 100 ? 7.260 -7.176 7.450 1.00 81.00 100 PHE A C 1
ATOM 781 O O . PHE A 1 100 ? 7.654 -7.076 8.610 1.00 81.00 100 PHE A O 1
ATOM 788 N N . GLU A 1 101 ? 6.152 -7.843 7.118 1.00 77.38 101 GLU A N 1
ATOM 789 C CA . GLU A 1 101 ? 5.243 -8.452 8.101 1.00 77.38 101 GLU A CA 1
ATOM 790 C C . GLU A 1 101 ? 5.924 -9.567 8.914 1.00 77.38 101 GLU A C 1
ATOM 792 O O . GLU A 1 101 ? 5.804 -9.614 10.141 1.00 77.38 101 GLU A O 1
ATOM 797 N N . GLU A 1 102 ? 6.707 -10.432 8.259 1.00 71.00 102 GLU A N 1
ATOM 798 C CA . GLU A 1 102 ? 7.512 -11.463 8.927 1.00 71.00 102 GLU A CA 1
ATOM 799 C C . GLU A 1 102 ? 8.522 -10.841 9.900 1.00 71.00 102 GLU A C 1
ATOM 801 O O . GLU A 1 102 ? 8.672 -11.311 11.030 1.00 71.00 102 GLU A O 1
ATOM 806 N N . PHE A 1 103 ? 9.182 -9.748 9.501 1.00 59.50 103 PHE A N 1
ATOM 807 C CA . PHE A 1 103 ? 10.120 -9.026 10.361 1.00 59.50 103 PHE A CA 1
ATOM 808 C C . PHE A 1 103 ? 9.431 -8.375 11.567 1.00 59.50 103 PHE A C 1
ATOM 810 O O . PHE A 1 103 ? 10.005 -8.340 12.658 1.00 59.50 103 PHE A O 1
ATOM 817 N N . THR A 1 104 ? 8.203 -7.881 11.401 1.00 62.12 104 THR A N 1
ATOM 818 C CA . THR A 1 104 ? 7.417 -7.300 12.498 1.00 62.12 104 THR A CA 1
ATOM 819 C C . THR A 1 104 ? 6.742 -8.343 13.396 1.00 62.12 104 THR A C 1
ATOM 821 O O . THR A 1 104 ? 6.099 -7.961 14.372 1.00 62.12 104 THR A O 1
ATOM 824 N N . GLY A 1 105 ? 6.942 -9.641 13.130 1.00 50.09 105 GLY A N 1
ATOM 825 C CA . GLY A 1 105 ? 6.420 -10.739 13.946 1.00 50.09 105 GLY A CA 1
ATOM 826 C C . GLY A 1 105 ? 4.969 -11.085 13.622 1.00 50.09 105 GLY A C 1
ATOM 827 O O . GLY A 1 105 ? 4.164 -11.199 14.540 1.00 50.09 105 GLY A O 1
ATOM 828 N N . GLY A 1 106 ? 4.658 -11.214 12.328 1.00 44.28 106 GLY A N 1
ATOM 829 C CA . GLY A 1 106 ? 3.328 -11.468 11.781 1.00 44.28 106 GLY A CA 1
ATOM 830 C C . GLY A 1 106 ? 2.528 -12.558 12.493 1.00 44.28 106 GLY A C 1
ATOM 831 O O . GLY A 1 106 ? 2.637 -13.735 12.170 1.00 44.28 106 GLY A O 1
ATOM 832 N N . ASP A 1 107 ? 1.642 -12.119 13.376 1.00 38.31 107 ASP A N 1
ATOM 833 C CA . ASP A 1 107 ? 0.241 -12.495 13.287 1.00 38.31 107 ASP A CA 1
ATOM 834 C C . ASP A 1 107 ? -0.438 -11.315 12.590 1.00 38.31 107 ASP A C 1
ATOM 836 O O . ASP A 1 107 ? -0.250 -10.166 13.004 1.00 38.31 107 ASP A O 1
ATOM 840 N N . GLY A 1 108 ? -1.169 -11.571 11.498 1.00 42.53 108 GLY A N 1
ATOM 841 C CA . GLY A 1 108 ? -2.015 -10.549 10.880 1.00 42.53 108 GLY A CA 1
ATOM 842 C C . GLY A 1 108 ? -2.776 -9.831 11.985 1.00 42.53 108 GLY A C 1
ATOM 843 O O . GLY A 1 108 ? -3.238 -10.505 12.896 1.00 42.53 108 GLY A O 1
ATOM 844 N N . ILE A 1 109 ? -2.791 -8.496 11.954 1.00 45.28 109 ILE A N 1
ATOM 845 C CA . ILE A 1 109 ? -3.258 -7.617 13.035 1.00 45.28 109 ILE A CA 1
ATOM 846 C C . ILE A 1 109 ? -4.687 -7.994 13.467 1.00 45.28 109 ILE A C 1
ATOM 848 O O . ILE A 1 109 ? -5.663 -7.350 13.098 1.00 45.28 109 ILE A O 1
ATOM 852 N N . GLU A 1 110 ? -4.810 -9.017 14.303 1.00 36.59 110 GLU A N 1
ATOM 853 C CA . GLU A 1 110 ?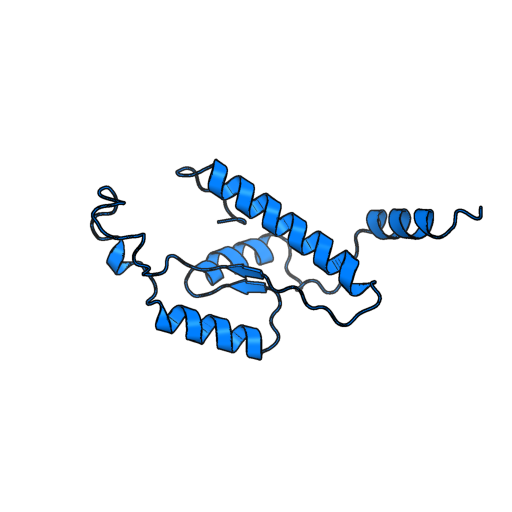 -5.818 -9.130 15.331 1.00 36.59 110 GLU A CA 1
ATOM 854 C C . GLU A 1 110 ? -5.274 -8.283 16.481 1.00 36.59 110 GLU A C 1
ATOM 856 O O . GLU A 1 110 ? -4.537 -8.718 17.365 1.00 36.59 110 GLU A O 1
ATOM 861 N N . GLU A 1 111 ? -5.515 -6.985 16.324 1.00 47.97 111 GLU A N 1
ATOM 862 C CA . GLU A 1 111 ? -5.927 -6.094 17.395 1.00 47.97 111 GLU A CA 1
ATOM 863 C C . GLU A 1 111 ? -5.280 -6.352 18.768 1.00 47.97 111 GLU A C 1
ATOM 865 O O . GLU A 1 111 ? -5.918 -6.695 19.760 1.00 47.97 111 GLU A O 1
ATOM 870 N N . ARG A 1 112 ? -3.985 -6.065 18.884 1.00 37.47 112 ARG A N 1
ATOM 871 C CA . ARG A 1 112 ? -3.491 -5.491 20.137 1.00 37.47 112 ARG A CA 1
ATOM 872 C C . ARG A 1 112 ? -3.351 -4.007 19.914 1.00 37.47 112 ARG A C 1
ATOM 874 O O . ARG A 1 112 ? -2.259 -3.510 19.640 1.00 37.47 112 ARG A O 1
ATOM 881 N N . ALA A 1 113 ? -4.483 -3.308 20.020 1.00 40.66 113 ALA A N 1
ATOM 882 C CA . ALA A 1 113 ? -4.479 -1.877 20.266 1.00 40.66 113 ALA A CA 1
ATOM 883 C C . ALA A 1 113 ? -3.385 -1.591 21.301 1.00 40.66 113 ALA A C 1
ATOM 885 O O . ALA A 1 113 ? -3.359 -2.197 22.377 1.00 40.66 113 ALA A O 1
ATOM 886 N N . CYS A 1 114 ? -2.436 -0.722 20.946 1.00 34.91 114 CYS A N 1
ATOM 887 C CA . CYS A 1 114 ? -1.420 -0.280 21.885 1.00 34.91 114 CYS A CA 1
ATOM 888 C C . CYS A 1 114 ? -2.158 0.199 23.148 1.00 34.91 114 CYS A C 1
ATOM 890 O O . CYS A 1 114 ? -2.979 1.115 23.033 1.00 34.91 114 CYS A O 1
ATOM 892 N N . PRO A 1 115 ? -1.910 -0.381 24.341 1.00 41.34 115 PRO A N 1
ATOM 893 C CA . PRO A 1 115 ? -2.654 -0.032 25.555 1.00 41.34 115 PRO A CA 1
ATOM 894 C C . PRO A 1 115 ? -2.618 1.473 25.865 1.00 41.34 115 PRO A C 1
ATOM 896 O O . PRO A 1 115 ? -3.518 2.016 26.501 1.00 41.34 115 PRO A O 1
ATOM 899 N N . LEU A 1 116 ? -1.589 2.164 25.363 1.00 42.75 116 LEU A N 1
ATOM 900 C CA . LEU A 1 116 ? -1.413 3.608 25.481 1.00 42.75 116 LEU A CA 1
ATOM 901 C C . LEU A 1 116 ? -2.425 4.417 24.647 1.00 42.75 116 LEU A C 1
ATOM 903 O O . LEU A 1 116 ? -2.816 5.504 25.067 1.00 42.75 116 LEU A O 1
ATOM 907 N N . GLN A 1 117 ? -2.892 3.900 23.506 1.00 45.78 117 GLN A N 1
ATOM 908 C CA . GLN A 1 117 ? -3.847 4.596 22.634 1.00 45.78 117 GLN A CA 1
ATOM 909 C C . GLN A 1 117 ? -5.281 4.505 23.185 1.00 45.78 117 GLN A C 1
ATOM 911 O O . GLN A 1 117 ? -5.990 5.511 23.232 1.00 45.78 117 GLN A O 1
ATOM 916 N N . ALA A 1 118 ? -5.675 3.331 23.698 1.00 45.22 118 ALA A N 1
ATOM 917 C CA . ALA A 1 118 ? -6.983 3.115 24.328 1.00 45.22 118 ALA A CA 1
ATOM 918 C C . ALA A 1 118 ? -7.183 3.992 25.583 1.00 45.22 118 ALA A C 1
ATOM 920 O O . ALA A 1 118 ? -8.270 4.525 25.818 1.00 45.22 118 ALA A O 1
ATOM 921 N N . ALA A 1 119 ? -6.117 4.209 26.364 1.00 47.12 119 ALA A N 1
ATOM 922 C CA . ALA A 1 119 ? -6.147 5.088 27.533 1.00 47.12 119 ALA A CA 1
ATOM 923 C C . ALA A 1 119 ? -6.368 6.569 27.163 1.00 47.12 119 ALA A C 1
ATOM 925 O O . ALA A 1 119 ? -7.095 7.279 27.859 1.00 47.12 119 ALA A O 1
ATOM 926 N N . SER A 1 120 ? -5.790 7.035 26.051 1.00 46.88 120 SER A N 1
ATOM 927 C CA . SER A 1 120 ? -5.927 8.428 25.607 1.00 46.88 120 SER A CA 1
ATOM 928 C C . SER A 1 120 ? -7.329 8.737 25.066 1.00 46.88 120 SER A C 1
ATOM 930 O O . SER A 1 120 ? -7.877 9.799 25.359 1.00 46.88 120 SER A O 1
ATOM 932 N N . ILE A 1 121 ? -7.952 7.793 24.352 1.00 49.84 121 ILE A N 1
ATOM 933 C CA . ILE A 1 121 ? -9.301 7.969 23.787 1.00 49.84 121 ILE A CA 1
ATOM 934 C C . ILE A 1 121 ? -10.380 7.937 24.885 1.00 49.84 121 ILE A C 1
ATOM 936 O O . ILE A 1 121 ? -11.308 8.747 24.852 1.00 49.84 121 ILE A O 1
ATOM 940 N N . ASN A 1 122 ? -10.249 7.071 25.900 1.00 49.88 122 ASN A N 1
ATOM 941 C CA . ASN A 1 122 ? -11.189 7.043 27.031 1.00 49.88 122 ASN A CA 1
ATOM 942 C C . ASN A 1 122 ? -11.093 8.290 27.922 1.00 49.88 122 ASN A C 1
ATOM 944 O O . ASN A 1 122 ? -12.108 8.731 28.459 1.00 49.88 122 ASN A O 1
ATOM 948 N N . SER A 1 123 ? -9.910 8.903 28.026 1.00 53.38 123 SER A N 1
ATOM 949 C CA . SER A 1 123 ? -9.724 10.165 28.752 1.00 53.38 123 SER A CA 1
ATOM 950 C C . SER A 1 123 ? -10.466 11.347 28.114 1.00 53.38 123 SER A C 1
ATOM 952 O O . SER A 1 123 ? -10.776 12.304 28.815 1.00 53.38 123 SER A O 1
ATOM 954 N N . LEU A 1 124 ? -10.756 11.300 26.809 1.00 50.94 124 LEU A N 1
ATOM 955 C CA . LEU A 1 124 ? -11.463 12.365 26.082 1.00 50.94 124 LEU A CA 1
ATOM 956 C C . LEU A 1 124 ? -12.994 12.228 26.127 1.00 50.94 124 LEU A C 1
ATOM 958 O O . LEU A 1 124 ? -13.702 13.184 25.827 1.00 50.94 124 LEU A O 1
ATOM 962 N N . LYS A 1 125 ? -13.525 11.061 26.516 1.00 54.03 125 LYS A N 1
ATOM 963 C CA . LYS A 1 125 ? -14.976 10.814 26.633 1.00 54.03 125 LYS A CA 1
ATOM 964 C C . LYS A 1 125 ? -15.542 11.131 28.027 1.00 54.03 125 LYS A C 1
ATOM 966 O O . LYS A 1 125 ? -16.721 10.882 28.264 1.00 54.03 125 LYS A O 1
ATOM 971 N N . HIS A 1 126 ? -14.723 11.633 28.953 1.00 48.09 126 HIS A N 1
ATOM 972 C CA . HIS A 1 126 ? -15.089 11.796 30.365 1.00 48.09 126 HIS A CA 1
ATOM 973 C C . HIS A 1 126 ? -14.900 13.211 30.920 1.00 48.09 126 HIS A C 1
ATOM 975 O O . HIS A 1 126 ? -14.767 13.364 32.129 1.00 48.09 126 HIS A O 1
ATOM 981 N N . ASP A 1 127 ? -14.921 14.233 30.063 1.00 48.34 127 ASP A N 1
ATOM 982 C CA . ASP A 1 127 ? -14.941 15.628 30.511 1.00 48.34 127 ASP A CA 1
ATOM 983 C C . ASP A 1 127 ? -16.397 16.143 30.508 1.00 48.34 127 ASP A C 1
ATOM 985 O O . ASP A 1 127 ? -16.913 16.520 29.449 1.00 48.34 127 ASP A O 1
ATOM 989 N N . PRO A 1 128 ? -17.141 16.060 31.632 1.00 52.56 128 PRO A N 1
ATOM 990 C CA . PRO A 1 128 ? -18.431 16.722 31.743 1.00 52.56 128 PRO A CA 1
ATOM 991 C C . PRO A 1 128 ? -18.219 18.241 31.809 1.00 52.56 128 PRO A C 1
ATOM 993 O O . PRO A 1 128 ? -17.419 18.735 32.600 1.00 52.56 128 PRO A O 1
ATOM 996 N N . SER A 1 129 ? -18.965 18.954 30.963 1.00 56.94 129 SER A N 1
ATOM 997 C CA . SER A 1 129 ? -19.138 20.415 30.958 1.00 56.94 129 SER A CA 1
ATOM 998 C C . SER A 1 129 ? -19.498 20.999 32.320 1.00 56.94 129 SER A C 1
ATOM 1000 O O . SER A 1 129 ? -20.382 20.384 32.966 1.00 56.94 129 SER A O 1
#

Organism: Penicillium digitatum (strain PHI26 / CECT 20796) (NCBI:txid1170229)

Radius of gyration: 18.62 Å; chains: 1; bounding box: 38×33×55 Å

Sequence (129 aa):
MALVPMMRCPNYGASKAALHHFILALRTQLQDGPGDVRVLEIYPPAVQIELHDSKHQPDLKDGHLMRMPLQEFVDEAWDRISAGEDQIPVGSAKDIYNGFEEFTGGDGIEERACPLQAASINSLKHDPS

Secondary structure (DSSP, 8-state):
--SS--TT-HHHHHHHHHHHHHHHHHHHHHHTSSS-----EEE--SB--GGG-TTT-TT-TTTTTTSB-HHHHHHHHHHHHHTT-SEEE-TTHHHHHHHHHHHTT-S-------HHHHHHHHHHS----